Protein AF-A0A0L6VIP9-F1 (afdb_monomer_lite)

Radius of gyration: 14.43 Å; chains: 1; bounding box: 39×36×25 Å

Sequence (87 aa):
SEAGLYHSKVEIPIINYLKFLRLARLDKVHNILTSNDIHSHKIFASTCLLDRNKVLSLGLTLGVVTKLFNNVVIFDKYFSRNNSNNV

Structure (mmCIF, N/CA/C/O backbone):
data_AF-A0A0L6VIP9-F1
#
_entry.id   AF-A0A0L6VIP9-F1
#
loop_
_atom_site.group_PDB
_atom_site.id
_atom_site.type_symbol
_atom_site.label_atom_id
_atom_site.label_alt_id
_atom_site.label_comp_id
_atom_site.label_asym_id
_atom_site.label_entity_id
_atom_site.label_seq_id
_atom_site.pdbx_PDB_ins_code
_atom_site.Cartn_x
_atom_site.Cartn_y
_atom_site.Cartn_z
_atom_site.occupancy
_atom_site.B_iso_or_equiv
_atom_site.auth_seq_id
_atom_site.auth_comp_id
_atom_site.auth_asym_id
_atom_site.auth_atom_id
_atom_site.pdbx_PDB_model_num
ATOM 1 N N . SER A 1 1 ? 27.618 -26.154 -10.561 1.00 49.16 1 SER A N 1
ATOM 2 C CA . SER A 1 1 ? 27.662 -25.696 -9.161 1.00 49.16 1 SER A CA 1
ATOM 3 C C . SER A 1 1 ? 26.903 -24.395 -9.042 1.00 49.16 1 SER A C 1
ATOM 5 O O . SER A 1 1 ? 27.435 -23.350 -9.380 1.00 49.16 1 SER A O 1
ATOM 7 N N . GLU A 1 2 ? 25.639 -24.467 -8.635 1.00 42.81 2 GLU A N 1
ATOM 8 C CA . GLU A 1 2 ? 24.700 -23.333 -8.617 1.00 42.81 2 GLU A CA 1
ATOM 9 C C . GLU A 1 2 ? 24.523 -22.777 -7.195 1.00 42.81 2 GLU A C 1
ATOM 11 O O . GLU A 1 2 ? 23.425 -22.448 -6.752 1.00 42.81 2 GLU A O 1
ATOM 16 N N . ALA A 1 3 ? 25.631 -22.675 -6.458 1.00 47.09 3 ALA A N 1
ATOM 17 C CA . ALA A 1 3 ? 25.678 -22.115 -5.108 1.00 47.09 3 ALA A CA 1
ATOM 18 C C . ALA A 1 3 ? 25.586 -20.574 -5.133 1.00 47.09 3 ALA A C 1
ATOM 20 O O . ALA A 1 3 ? 26.486 -19.880 -4.671 1.00 47.09 3 ALA A O 1
ATOM 21 N N . GLY A 1 4 ? 24.514 -20.038 -5.722 1.00 43.81 4 GLY A N 1
ATOM 22 C CA . GLY A 1 4 ? 24.244 -18.596 -5.793 1.00 43.81 4 GLY A CA 1
ATOM 23 C C . GLY A 1 4 ? 22.777 -18.205 -5.589 1.00 43.81 4 GLY A C 1
ATOM 24 O O . GLY A 1 4 ? 22.456 -17.019 -5.560 1.00 43.81 4 GLY A O 1
ATOM 25 N N . LEU A 1 5 ? 21.875 -19.175 -5.434 1.00 47.53 5 LEU A N 1
ATOM 26 C CA . LEU A 1 5 ? 20.473 -18.936 -5.099 1.00 47.53 5 LEU A CA 1
ATOM 27 C C . LEU A 1 5 ? 20.307 -19.064 -3.583 1.00 47.53 5 LEU A C 1
ATOM 29 O O . LEU A 1 5 ? 20.914 -19.934 -2.973 1.00 47.53 5 LEU A O 1
ATOM 33 N N . TYR A 1 6 ? 19.475 -18.210 -2.988 1.00 44.25 6 TYR A N 1
ATOM 34 C CA . TYR A 1 6 ? 19.215 -18.103 -1.544 1.00 44.25 6 TYR A CA 1
ATOM 35 C C . TYR A 1 6 ? 20.213 -17.267 -0.731 1.00 44.25 6 TYR A C 1
ATOM 37 O O . TYR A 1 6 ? 20.570 -17.611 0.394 1.00 44.25 6 TYR A O 1
ATOM 45 N N . HIS A 1 7 ? 20.479 -16.034 -1.176 1.00 46.91 7 HIS A N 1
ATOM 46 C CA . HIS A 1 7 ? 20.372 -14.965 -0.181 1.00 46.91 7 HIS A CA 1
ATOM 47 C C . HIS A 1 7 ? 18.911 -14.967 0.274 1.00 46.91 7 HIS A C 1
ATOM 49 O O . HIS A 1 7 ? 18.035 -14.490 -0.450 1.00 46.91 7 HIS A O 1
ATOM 55 N N . SER A 1 8 ? 18.644 -15.579 1.428 1.00 46.41 8 SER A N 1
ATOM 56 C CA . SER A 1 8 ? 17.387 -15.433 2.155 1.00 46.41 8 SER A CA 1
ATOM 57 C C . SER A 1 8 ? 17.162 -13.936 2.379 1.00 46.41 8 SER A C 1
ATOM 59 O O . SER A 1 8 ? 17.648 -13.340 3.340 1.00 46.41 8 SER A O 1
ATOM 61 N N . LYS A 1 9 ? 16.514 -13.273 1.414 1.00 60.34 9 LYS A N 1
ATOM 62 C CA . LYS A 1 9 ? 15.994 -11.924 1.589 1.00 60.34 9 LYS A CA 1
ATOM 63 C C . LYS A 1 9 ? 14.872 -12.100 2.589 1.00 60.34 9 LYS A C 1
ATOM 65 O O . LYS A 1 9 ? 13.767 -12.439 2.179 1.00 60.34 9 LYS A O 1
ATOM 70 N N . VAL A 1 10 ? 15.190 -11.905 3.869 1.00 63.56 10 VAL A N 1
ATOM 71 C CA . VAL A 1 10 ? 14.210 -11.769 4.946 1.00 63.56 10 VAL A CA 1
ATOM 72 C C . VAL A 1 10 ? 13.053 -10.952 4.392 1.00 63.56 10 VAL A C 1
ATOM 74 O O . VAL A 1 10 ? 13.234 -9.802 3.975 1.00 63.56 10 VAL A O 1
ATOM 77 N N . GLU A 1 11 ? 11.897 -11.592 4.260 1.00 78.00 11 GLU A N 1
ATOM 78 C CA . GLU A 1 11 ? 10.732 -10.918 3.726 1.00 78.00 11 GLU A CA 1
ATOM 79 C C . GLU A 1 11 ? 10.348 -9.824 4.715 1.00 78.00 11 GLU A C 1
ATOM 81 O O . GLU A 1 11 ? 10.144 -10.084 5.898 1.00 78.00 11 GLU A O 1
ATOM 86 N N . ILE A 1 12 ? 10.341 -8.578 4.244 1.00 88.31 12 ILE A N 1
ATOM 87 C CA . ILE A 1 12 ? 10.056 -7.429 5.095 1.00 88.31 12 ILE A CA 1
ATOM 88 C C . ILE A 1 12 ? 8.543 -7.389 5.303 1.00 88.31 12 ILE A C 1
ATOM 90 O O . ILE A 1 12 ? 7.825 -7.168 4.323 1.00 88.31 12 ILE A O 1
ATOM 94 N N . PRO A 1 13 ? 8.043 -7.550 6.541 1.00 92.88 13 PRO A N 1
ATOM 95 C CA . PRO A 1 13 ? 6.614 -7.478 6.793 1.00 92.88 13 PRO A CA 1
ATOM 96 C C . PRO A 1 13 ? 6.068 -6.107 6.393 1.00 92.88 13 PRO A C 1
ATOM 98 O O . PRO A 1 13 ? 6.673 -5.077 6.717 1.00 92.88 13 PRO A O 1
ATOM 101 N N . ILE A 1 14 ? 4.897 -6.073 5.749 1.00 96.25 14 ILE A N 1
ATOM 102 C CA . ILE A 1 14 ? 4.261 -4.830 5.285 1.00 96.25 14 ILE A CA 1
ATOM 103 C C . ILE A 1 14 ? 4.154 -3.770 6.389 1.00 96.25 14 ILE A C 1
ATOM 105 O O . ILE A 1 14 ? 4.320 -2.584 6.116 1.00 96.25 14 ILE A O 1
ATOM 109 N N . ILE A 1 15 ? 3.970 -4.167 7.654 1.00 96.44 15 ILE A N 1
ATOM 110 C CA . ILE A 1 15 ? 3.876 -3.232 8.781 1.00 96.44 15 ILE A CA 1
ATOM 111 C C . ILE A 1 15 ? 5.116 -2.333 8.928 1.00 96.44 15 ILE A C 1
ATOM 113 O O . ILE A 1 15 ? 4.981 -1.166 9.297 1.00 96.44 15 ILE A O 1
ATOM 117 N N . ASN A 1 16 ? 6.314 -2.816 8.582 1.00 95.50 16 ASN A N 1
ATOM 118 C CA . ASN A 1 16 ? 7.537 -2.008 8.621 1.00 95.50 16 ASN A CA 1
ATOM 119 C C . ASN A 1 16 ? 7.507 -0.911 7.554 1.00 95.50 16 ASN A C 1
ATOM 121 O O . ASN A 1 16 ? 7.880 0.233 7.821 1.00 95.50 16 ASN A O 1
ATOM 125 N N . TYR A 1 17 ? 6.988 -1.238 6.370 1.00 97.19 17 TYR A N 1
ATOM 126 C CA . TYR A 1 17 ? 6.765 -0.264 5.312 1.00 97.19 17 TYR A CA 1
ATOM 127 C C . TYR A 1 17 ? 5.713 0.776 5.712 1.00 97.19 17 TYR A C 1
ATOM 129 O O . TYR A 1 17 ? 5.939 1.976 5.575 1.00 97.19 17 TYR A O 1
ATOM 137 N N . LEU A 1 18 ? 4.586 0.351 6.290 1.00 97.38 18 LEU A N 1
ATOM 138 C CA . LEU A 1 18 ? 3.533 1.278 6.718 1.00 97.38 18 LEU A CA 1
ATOM 139 C C . LEU A 1 18 ? 4.007 2.233 7.827 1.00 97.38 18 LEU A C 1
ATOM 141 O O . LEU A 1 18 ? 3.659 3.418 7.806 1.00 97.38 18 LEU A O 1
ATOM 145 N N . LYS A 1 19 ? 4.840 1.746 8.758 1.00 96.38 19 LYS A N 1
ATOM 146 C CA . LYS A 1 19 ? 5.516 2.578 9.768 1.00 96.38 19 LYS A CA 1
ATOM 147 C C . LYS A 1 19 ? 6.430 3.613 9.112 1.00 96.38 19 LYS A C 1
ATOM 149 O O . LYS A 1 19 ? 6.354 4.790 9.463 1.00 96.38 19 LYS A O 1
ATOM 154 N N . PHE A 1 20 ? 7.223 3.208 8.117 1.00 97.00 20 PHE A N 1
ATOM 155 C CA . PHE A 1 20 ? 8.061 4.120 7.333 1.00 97.00 20 PHE A CA 1
ATOM 156 C C . PHE A 1 20 ? 7.242 5.222 6.634 1.00 97.00 20 PHE A C 1
ATOM 158 O O . PHE A 1 20 ? 7.639 6.385 6.644 1.00 97.00 20 PHE A O 1
ATOM 165 N N . LEU A 1 21 ? 6.059 4.898 6.097 1.00 97.00 21 LEU A N 1
ATOM 166 C CA . LEU A 1 21 ? 5.169 5.871 5.442 1.00 97.00 21 LEU A CA 1
ATOM 167 C C . LEU A 1 21 ? 4.482 6.859 6.399 1.00 97.00 21 LEU A C 1
ATOM 169 O O . LEU A 1 21 ? 3.863 7.830 5.934 1.00 97.00 21 LEU A O 1
ATOM 173 N N . ARG A 1 22 ? 4.558 6.612 7.715 1.00 95.44 22 ARG A N 1
ATOM 174 C CA . ARG A 1 22 ? 3.947 7.437 8.770 1.00 95.44 22 ARG A CA 1
ATOM 175 C C . ARG A 1 22 ? 2.461 7.694 8.490 1.00 95.44 22 ARG A C 1
ATOM 177 O O . ARG A 1 22 ? 2.003 8.838 8.449 1.00 95.44 22 ARG A O 1
ATOM 184 N N . LEU A 1 23 ? 1.717 6.628 8.189 1.00 92.25 23 LEU A N 1
ATOM 185 C CA . LEU A 1 23 ? 0.290 6.722 7.877 1.00 92.25 23 LEU A CA 1
ATOM 186 C C . LEU A 1 23 ? -0.536 7.043 9.127 1.00 92.25 23 LEU A C 1
ATOM 188 O O . LEU A 1 23 ? -0.295 6.502 10.204 1.00 92.25 23 LEU A O 1
ATOM 192 N N . ALA A 1 24 ? -1.564 7.877 8.958 1.00 83.00 24 ALA A N 1
ATOM 193 C CA . ALA A 1 24 ? -2.623 7.993 9.952 1.00 83.00 24 ALA A CA 1
ATOM 194 C C . ALA A 1 24 ? -3.446 6.694 9.978 1.00 83.00 24 ALA A C 1
ATOM 196 O O . ALA A 1 24 ? -3.673 6.092 8.928 1.00 83.00 24 ALA A O 1
ATOM 197 N N . ARG A 1 25 ? -3.930 6.291 11.162 1.00 92.25 25 ARG A N 1
ATOM 198 C CA . ARG A 1 25 ? -4.731 5.063 11.358 1.00 92.25 25 ARG A CA 1
ATOM 199 C C . ARG A 1 25 ? -4.014 3.799 10.852 1.00 92.25 25 ARG A C 1
ATOM 201 O O . ARG A 1 25 ? -4.609 2.994 10.137 1.00 92.25 25 ARG A O 1
ATOM 208 N N . LEU A 1 26 ? -2.739 3.656 11.229 1.00 96.62 26 LEU A N 1
ATOM 209 C CA . LEU A 1 26 ? -1.853 2.550 10.847 1.00 96.62 26 LEU A CA 1
ATOM 210 C C . LEU A 1 26 ? -2.533 1.179 10.960 1.00 96.62 26 LEU A C 1
ATOM 212 O O . LEU A 1 26 ? -2.531 0.433 9.987 1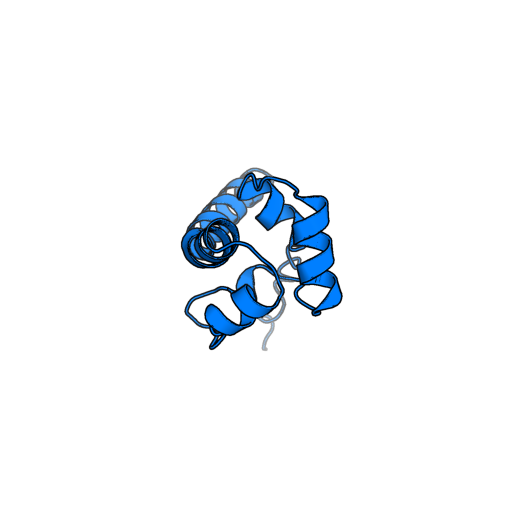.00 96.62 26 LEU A O 1
ATOM 216 N N . ASP A 1 27 ? -3.170 0.892 12.097 1.00 97.31 27 ASP A N 1
ATOM 217 C CA . ASP A 1 27 ? -3.801 -0.408 12.358 1.00 97.31 27 ASP A CA 1
ATOM 218 C C . ASP A 1 27 ? -4.938 -0.705 11.378 1.00 97.31 27 ASP A C 1
ATOM 220 O O . ASP A 1 27 ? -5.044 -1.810 10.857 1.00 97.31 27 ASP A O 1
ATOM 224 N N . LYS A 1 28 ? -5.752 0.306 11.042 1.00 97.88 28 LYS A N 1
ATOM 225 C CA . LYS A 1 28 ? -6.834 0.149 10.062 1.00 97.88 28 LYS A CA 1
ATOM 226 C C . LYS A 1 28 ? -6.280 -0.156 8.671 1.00 97.88 28 LYS A C 1
ATOM 228 O O . LYS A 1 28 ? -6.805 -1.033 7.993 1.00 97.88 28 LYS A O 1
ATOM 233 N N . VAL A 1 29 ? -5.241 0.563 8.240 1.00 98.19 29 VAL A N 1
ATOM 234 C CA . VAL A 1 29 ? -4.606 0.316 6.934 1.00 98.19 29 VAL A CA 1
ATOM 235 C C . VAL A 1 29 ? -3.964 -1.067 6.910 1.00 98.19 29 VAL A C 1
ATOM 237 O O . VAL A 1 29 ? -4.151 -1.801 5.946 1.00 98.19 29 VAL A O 1
ATOM 240 N N . HIS A 1 30 ? -3.253 -1.435 7.976 1.00 98.38 30 HIS A N 1
ATOM 241 C CA . HIS A 1 30 ? -2.628 -2.743 8.105 1.00 98.38 30 HIS A CA 1
ATOM 242 C C . HIS A 1 30 ? -3.661 -3.866 8.002 1.00 98.38 30 HIS A C 1
ATOM 244 O O . HIS A 1 30 ? -3.496 -4.739 7.159 1.00 98.38 30 HIS A O 1
ATOM 250 N N . ASN A 1 31 ? -4.759 -3.781 8.758 1.00 98.38 31 ASN A N 1
ATOM 251 C CA . ASN A 1 31 ? -5.827 -4.779 8.740 1.00 98.38 31 ASN A CA 1
ATOM 252 C C . ASN A 1 31 ? -6.488 -4.909 7.363 1.00 98.38 31 ASN A C 1
ATOM 254 O O . ASN A 1 31 ? -6.759 -6.023 6.928 1.00 98.38 31 ASN A O 1
ATOM 258 N N . ILE A 1 32 ? -6.739 -3.794 6.663 1.00 98.44 32 ILE A N 1
ATOM 259 C CA . ILE A 1 32 ? -7.299 -3.834 5.302 1.00 98.44 32 ILE A CA 1
ATOM 260 C C . ILE A 1 32 ? -6.346 -4.568 4.355 1.00 98.44 32 ILE A C 1
ATOM 262 O O . ILE A 1 32 ? -6.790 -5.419 3.592 1.00 98.44 32 ILE A O 1
ATOM 266 N N . LEU A 1 33 ? -5.047 -4.263 4.405 1.00 9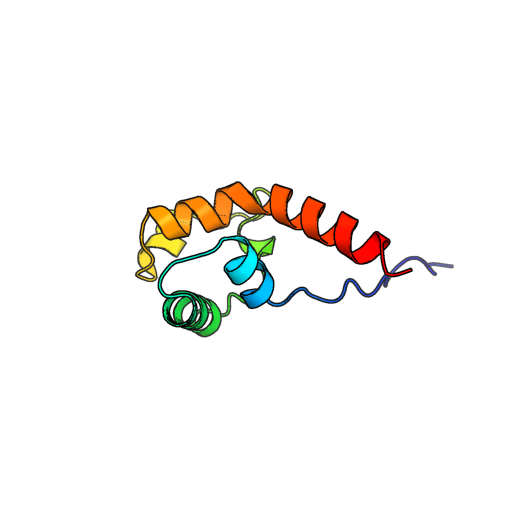7.94 33 LEU A N 1
ATOM 267 C CA . LEU A 1 33 ? -4.064 -4.895 3.525 1.00 97.94 33 LEU A CA 1
ATOM 268 C C . LEU A 1 33 ? -3.904 -6.390 3.829 1.00 97.94 33 LEU A C 1
ATOM 270 O O . LEU A 1 33 ? -3.989 -7.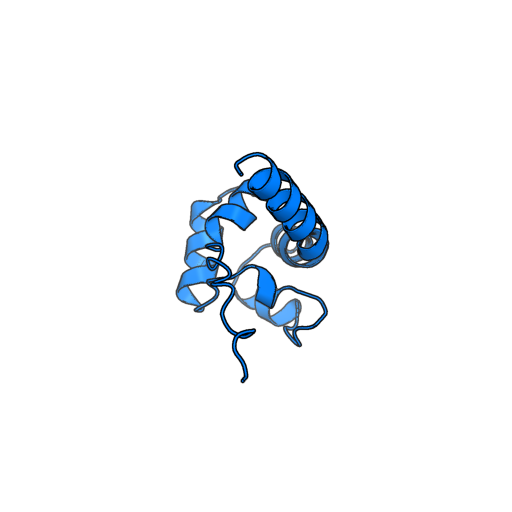199 2.910 1.00 97.94 33 LEU A O 1
ATOM 274 N N . THR A 1 34 ? -3.744 -6.774 5.096 1.00 97.81 34 THR A N 1
ATOM 275 C CA . THR A 1 34 ? -3.549 -8.183 5.471 1.00 97.81 34 THR A CA 1
ATOM 276 C C . THR A 1 34 ? -4.796 -9.034 5.264 1.00 97.81 34 THR A C 1
ATOM 278 O O . THR A 1 34 ? -4.663 -10.194 4.903 1.00 97.81 34 THR A O 1
ATOM 281 N N . SER A 1 35 ? -5.999 -8.469 5.412 1.00 98.12 35 SER A N 1
ATOM 282 C CA . SER A 1 35 ? -7.252 -9.176 5.090 1.00 98.12 35 SER A CA 1
ATOM 283 C C . SER A 1 35 ? -7.456 -9.388 3.583 1.00 98.12 35 SER A C 1
ATOM 285 O O . SER A 1 35 ? -8.369 -10.104 3.193 1.00 98.12 35 SER A O 1
ATOM 287 N N . ASN A 1 36 ? -6.642 -8.741 2.743 1.00 97.19 36 ASN A N 1
ATOM 288 C CA . ASN A 1 36 ? -6.610 -8.915 1.288 1.00 97.19 36 ASN A CA 1
ATOM 289 C C . ASN A 1 36 ? -5.305 -9.595 0.828 1.00 97.19 36 ASN A C 1
ATOM 291 O O . ASN A 1 36 ? -4.860 -9.362 -0.294 1.00 97.19 36 ASN A O 1
ATOM 295 N N . ASP A 1 37 ? -4.657 -10.370 1.706 1.00 96.25 37 ASP A N 1
ATOM 296 C CA . ASP A 1 37 ? -3.412 -11.111 1.445 1.00 96.25 37 ASP A CA 1
ATOM 297 C C . ASP A 1 37 ? -2.219 -10.238 0.994 1.00 96.25 37 ASP A C 1
ATOM 299 O O . ASP A 1 37 ? -1.243 -10.707 0.401 1.00 96.25 37 ASP A O 1
ATOM 303 N N . ILE A 1 38 ? -2.250 -8.933 1.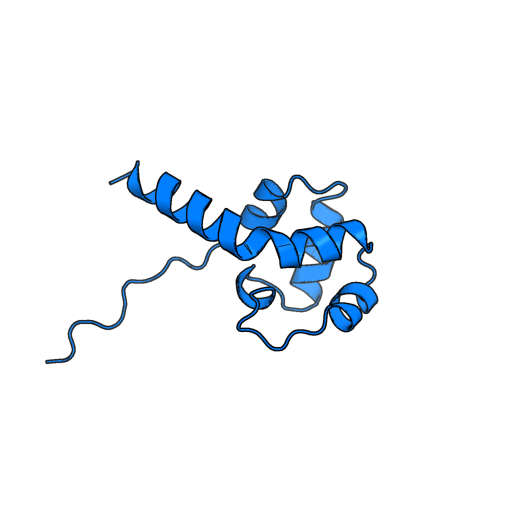294 1.00 96.56 38 ILE A N 1
ATOM 304 C CA . ILE A 1 38 ? -1.155 -8.007 0.991 1.00 96.56 38 ILE A CA 1
ATOM 305 C C . ILE A 1 38 ? -0.200 -7.945 2.186 1.00 96.56 38 ILE A C 1
ATOM 307 O O . ILE A 1 38 ? -0.367 -7.151 3.115 1.00 96.56 38 ILE A O 1
ATOM 311 N N . HIS A 1 39 ? 0.848 -8.769 2.128 1.00 96.12 39 HIS A N 1
ATOM 312 C CA . HIS A 1 39 ? 1.849 -8.902 3.197 1.00 96.12 39 HIS A CA 1
ATOM 313 C C . HIS A 1 39 ? 3.201 -8.240 2.904 1.00 96.12 39 HIS A C 1
ATOM 315 O O . HIS A 1 39 ? 4.028 -8.118 3.811 1.00 96.12 39 HIS A O 1
ATOM 321 N N . SER A 1 40 ? 3.418 -7.749 1.680 1.00 95.50 40 SER A N 1
ATOM 322 C CA . SER A 1 40 ? 4.691 -7.161 1.250 1.00 95.50 40 SER A CA 1
ATOM 323 C C . SER A 1 40 ? 4.500 -5.855 0.484 1.00 95.50 40 SER A C 1
ATOM 325 O O . SER A 1 40 ? 3.605 -5.733 -0.351 1.00 95.50 40 SER A O 1
ATOM 327 N N . HIS A 1 41 ? 5.386 -4.879 0.711 1.00 95.88 41 HIS A N 1
ATOM 328 C CA . HIS A 1 41 ? 5.379 -3.600 -0.012 1.00 95.88 41 HIS A CA 1
ATOM 329 C C . HIS A 1 41 ? 5.743 -3.750 -1.491 1.00 95.88 41 HIS A C 1
ATOM 331 O O . HIS A 1 41 ? 5.411 -2.883 -2.297 1.00 95.88 41 HIS A O 1
ATOM 337 N N . LYS A 1 42 ? 6.393 -4.862 -1.858 1.00 94.94 42 LYS A N 1
ATOM 338 C CA . LYS A 1 42 ? 6.805 -5.156 -3.234 1.00 94.94 42 LYS A CA 1
ATOM 339 C C . LYS A 1 42 ? 5.633 -5.203 -4.208 1.00 94.94 42 LYS A C 1
ATOM 341 O O . LYS A 1 42 ? 5.829 -4.876 -5.369 1.00 94.94 42 LYS A O 1
ATOM 346 N N . ILE A 1 43 ? 4.426 -5.547 -3.748 1.00 95.94 43 ILE A N 1
ATOM 347 C CA . ILE A 1 43 ? 3.236 -5.582 -4.610 1.00 95.94 43 ILE A CA 1
ATOM 348 C C . ILE A 1 43 ? 2.885 -4.199 -5.188 1.00 95.94 43 ILE A C 1
ATOM 350 O O . ILE A 1 43 ? 2.245 -4.109 -6.231 1.00 95.94 43 ILE A O 1
ATOM 354 N N . PHE A 1 44 ? 3.323 -3.120 -4.529 1.00 97.00 44 PHE A N 1
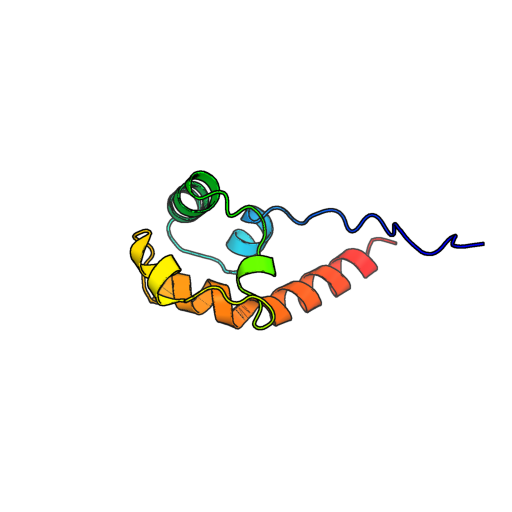ATOM 355 C CA . PHE A 1 44 ? 3.122 -1.744 -4.984 1.00 97.00 44 PHE A CA 1
ATOM 356 C C . PHE A 1 44 ? 4.245 -1.246 -5.908 1.00 97.00 44 PHE A C 1
ATOM 358 O O . PHE A 1 44 ? 4.199 -0.100 -6.361 1.00 97.00 44 PHE A O 1
ATOM 365 N N . ALA A 1 45 ? 5.277 -2.061 -6.159 1.00 95.44 45 ALA A N 1
ATOM 366 C CA . ALA A 1 45 ? 6.365 -1.704 -7.060 1.00 95.44 45 ALA A CA 1
ATOM 367 C C . ALA A 1 45 ? 5.845 -1.532 -8.491 1.00 95.44 45 ALA A C 1
ATOM 369 O O . ALA A 1 45 ? 4.936 -2.236 -8.921 1.00 95.44 45 ALA A O 1
ATOM 370 N N . SER A 1 46 ? 6.482 -0.655 -9.268 1.00 91.81 46 SER A N 1
ATOM 371 C CA . SER A 1 46 ? 6.134 -0.445 -10.681 1.00 91.81 46 SER A CA 1
ATOM 372 C C . SER A 1 46 ? 6.334 -1.685 -11.559 1.00 91.81 46 SER A C 1
ATOM 374 O O . SER A 1 46 ? 5.795 -1.744 -12.658 1.00 91.81 46 SER A O 1
ATOM 376 N N . THR A 1 47 ? 7.104 -2.671 -11.093 1.00 92.38 47 THR A N 1
ATOM 377 C CA . THR A 1 47 ? 7.277 -3.969 -11.759 1.00 92.38 47 THR A CA 1
ATOM 378 C C . THR A 1 47 ? 6.084 -4.905 -11.563 1.00 92.38 47 THR A C 1
ATOM 380 O O . THR A 1 47 ? 5.978 -5.906 -12.265 1.00 92.38 47 THR A O 1
ATOM 383 N N . CYS A 1 48 ? 5.194 -4.611 -10.613 1.00 92.25 48 CYS A N 1
ATOM 384 C CA . CYS A 1 48 ? 3.953 -5.345 -10.406 1.00 92.25 48 CYS A CA 1
ATOM 385 C C . CYS A 1 48 ? 2.803 -4.679 -11.177 1.00 92.25 48 CYS A C 1
ATOM 387 O O . CYS A 1 48 ? 2.679 -3.459 -11.205 1.00 92.25 48 CYS A O 1
ATOM 389 N N . LEU A 1 49 ? 1.914 -5.488 -11.761 1.00 90.94 49 LEU A N 1
ATOM 390 C CA . LEU A 1 49 ? 0.751 -5.023 -12.536 1.00 90.94 49 LEU A CA 1
ATOM 391 C C . LEU A 1 49 ? -0.468 -4.683 -11.650 1.00 90.94 49 LEU A C 1
ATOM 393 O O . LEU A 1 49 ? -1.615 -4.832 -12.072 1.00 90.94 49 LEU A O 1
ATOM 397 N N . LEU A 1 50 ? -0.241 -4.270 -10.398 1.00 94.69 50 LEU A N 1
ATOM 398 C CA . LEU A 1 50 ? -1.323 -3.946 -9.469 1.00 94.69 50 LEU A CA 1
ATOM 399 C C . LEU A 1 50 ? -1.926 -2.578 -9.806 1.00 94.69 50 LEU A C 1
ATOM 401 O O . LEU A 1 50 ? -1.264 -1.544 -9.718 1.00 94.69 50 LEU A O 1
ATOM 405 N N . ASP A 1 51 ? -3.212 -2.572 -10.139 1.00 95.12 51 ASP A N 1
ATOM 406 C CA . ASP A 1 51 ? -3.958 -1.347 -10.411 1.00 95.12 51 ASP A CA 1
ATOM 407 C C . ASP A 1 51 ? -4.224 -0.554 -9.117 1.00 95.12 51 ASP A C 1
ATOM 409 O O . ASP A 1 51 ? -4.794 -1.068 -8.148 1.00 95.12 51 ASP A O 1
ATOM 413 N N . ARG A 1 52 ? -3.865 0.737 -9.121 1.00 95.88 52 ARG A N 1
ATOM 414 C CA . ARG A 1 52 ? -4.136 1.671 -8.018 1.00 95.88 52 ARG A CA 1
ATOM 415 C C . ARG A 1 52 ? -5.628 1.765 -7.697 1.00 95.88 52 ARG A C 1
ATOM 417 O O . ARG A 1 52 ? -5.974 1.892 -6.525 1.00 95.88 52 ARG A O 1
ATOM 424 N N . ASN A 1 53 ? -6.503 1.666 -8.698 1.00 96.81 53 ASN A N 1
ATOM 425 C CA . ASN A 1 53 ? -7.951 1.722 -8.495 1.00 96.81 53 ASN A CA 1
ATOM 426 C C . ASN A 1 53 ? -8.467 0.497 -7.735 1.00 96.81 53 ASN A C 1
ATOM 428 O O . ASN A 1 53 ? -9.348 0.636 -6.889 1.00 96.81 53 ASN A O 1
ATOM 432 N N . LYS A 1 54 ? -7.869 -0.685 -7.947 1.00 96.38 54 LYS A N 1
ATOM 433 C CA . LYS A 1 54 ? -8.186 -1.877 -7.146 1.00 96.38 54 LYS A CA 1
ATOM 434 C C . LYS A 1 54 ? -7.815 -1.665 -5.682 1.00 96.38 54 LYS A C 1
ATOM 436 O O . LYS A 1 54 ? -8.629 -1.926 -4.806 1.00 96.38 54 LYS A O 1
ATOM 441 N N . VAL A 1 55 ? -6.639 -1.102 -5.409 1.00 96.81 55 VAL A N 1
ATOM 442 C CA . VAL A 1 55 ? -6.207 -0.787 -4.034 1.00 96.81 55 VAL A CA 1
ATOM 443 C C . VAL A 1 55 ? -7.095 0.286 -3.391 1.00 96.81 55 VAL A C 1
ATOM 445 O O . VAL A 1 55 ? -7.418 0.193 -2.209 1.00 96.81 55 VAL A O 1
ATOM 448 N N . LEU A 1 56 ? -7.537 1.282 -4.164 1.00 97.62 56 LEU A N 1
ATOM 449 C CA . LEU A 1 56 ? -8.495 2.291 -3.708 1.00 97.62 56 LEU A CA 1
ATOM 450 C C . LEU A 1 56 ? -9.850 1.663 -3.344 1.00 97.62 56 LEU A C 1
ATOM 452 O O . LEU A 1 56 ? -10.428 2.006 -2.313 1.00 97.62 56 LEU A O 1
ATOM 456 N N . SER A 1 57 ? -10.320 0.694 -4.137 1.00 97.94 57 SER A N 1
ATOM 457 C CA . SER A 1 57 ? -11.589 -0.009 -3.903 1.00 97.94 57 SER A CA 1
ATOM 458 C C . SER A 1 57 ? -11.619 -0.858 -2.623 1.00 97.94 57 SER A C 1
ATOM 460 O O . SER A 1 57 ? -12.699 -1.197 -2.152 1.00 97.94 57 SER A O 1
ATOM 462 N N . LEU A 1 58 ? -10.464 -1.107 -1.989 1.00 96.94 58 LEU A N 1
ATOM 463 C CA . LEU A 1 58 ? -10.370 -1.757 -0.672 1.00 96.94 58 LEU A CA 1
ATOM 464 C C . LEU A 1 58 ? -10.806 -0.848 0.495 1.00 96.94 58 LEU A C 1
ATOM 466 O O . LEU A 1 58 ? -10.726 -1.239 1.658 1.00 96.94 58 LEU A O 1
ATOM 470 N N . GLY A 1 59 ? -11.218 0.393 0.217 1.00 96.81 59 GLY A N 1
ATOM 471 C CA . GLY A 1 59 ? -11.616 1.365 1.239 1.00 96.81 59 GLY A CA 1
ATOM 472 C C . GLY A 1 59 ? -10.445 2.150 1.837 1.00 96.81 59 GLY A C 1
ATOM 473 O O . GLY A 1 59 ? -10.582 2.769 2.899 1.00 96.81 59 GLY A O 1
ATOM 474 N N . LEU A 1 60 ? -9.289 2.143 1.168 1.00 97.38 60 LEU A N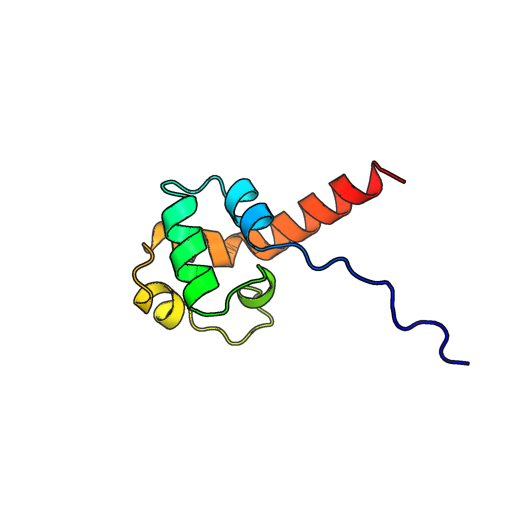 1
ATOM 475 C CA . LEU A 1 60 ? -8.171 3.028 1.484 1.00 97.38 60 LEU A CA 1
ATOM 476 C C . LEU A 1 60 ? -8.424 4.425 0.910 1.00 97.38 60 LEU A C 1
ATOM 478 O O . LEU A 1 60 ? -9.096 4.596 -0.101 1.00 97.38 60 LEU A O 1
ATOM 482 N N . THR A 1 61 ? -7.869 5.454 1.547 1.00 96.94 61 THR A N 1
ATOM 483 C CA . THR A 1 61 ? -7.983 6.819 1.020 1.00 96.94 61 THR A CA 1
ATOM 484 C C . THR A 1 61 ? -7.000 7.038 -0.126 1.00 96.94 61 THR A C 1
ATOM 486 O O . THR A 1 61 ? -5.913 6.457 -0.138 1.00 96.94 61 THR A O 1
ATOM 489 N N . LEU A 1 62 ? -7.321 7.957 -1.044 1.00 97.50 62 LEU A N 1
ATOM 490 C CA . LEU A 1 62 ? -6.428 8.343 -2.146 1.00 97.50 62 LEU A CA 1
ATOM 491 C C . LEU A 1 62 ? -5.014 8.702 -1.658 1.00 97.50 62 LEU A C 1
ATOM 493 O O . LEU A 1 62 ? -4.022 8.307 -2.270 1.00 97.50 62 LEU A O 1
ATOM 497 N N . GLY A 1 63 ? -4.913 9.406 -0.525 1.00 97.38 63 GLY A N 1
ATOM 498 C CA . GLY A 1 63 ? -3.632 9.773 0.080 1.00 97.38 63 GLY A CA 1
ATOM 499 C C . GLY A 1 63 ? -2.815 8.565 0.550 1.00 97.38 63 GLY A C 1
ATOM 500 O O . GLY A 1 63 ? -1.603 8.530 0.342 1.00 97.38 63 GLY A O 1
ATOM 501 N N . VAL A 1 64 ? -3.463 7.553 1.138 1.00 97.88 64 VAL A N 1
ATOM 502 C CA . VAL A 1 64 ? -2.799 6.297 1.525 1.00 97.88 64 VAL A CA 1
ATOM 503 C C . VAL A 1 64 ? -2.334 5.540 0.285 1.00 97.88 64 VAL A C 1
ATOM 505 O O . VAL A 1 64 ? -1.157 5.200 0.204 1.00 97.88 64 VAL A O 1
ATOM 508 N N . VAL A 1 65 ? -3.211 5.345 -0.706 1.00 97.94 65 VAL A N 1
ATOM 509 C CA . VAL A 1 65 ? -2.865 4.649 -1.958 1.00 97.94 65 VAL A CA 1
ATOM 510 C C . VAL A 1 65 ? -1.694 5.341 -2.654 1.00 97.94 65 VAL A C 1
ATOM 512 O O . VAL A 1 65 ? -0.721 4.697 -3.031 1.00 97.94 65 VAL A O 1
ATOM 515 N N . THR A 1 66 ? -1.713 6.669 -2.740 1.00 98.00 66 THR A N 1
ATOM 516 C CA . THR A 1 66 ? -0.616 7.444 -3.337 1.00 98.00 66 THR A CA 1
ATOM 517 C C . THR A 1 66 ? 0.711 7.193 -2.622 1.00 98.00 66 THR A C 1
ATOM 519 O O . THR A 1 66 ? 1.730 6.961 -3.275 1.00 98.00 66 THR A O 1
ATOM 522 N N . LYS A 1 67 ? 0.711 7.188 -1.282 1.00 97.88 67 LYS A N 1
ATOM 523 C CA . LYS A 1 67 ? 1.916 6.907 -0.492 1.00 97.88 67 LYS A CA 1
ATOM 524 C C . LYS A 1 67 ? 2.432 5.482 -0.702 1.00 97.88 67 LYS A C 1
ATOM 526 O O . LYS A 1 67 ? 3.644 5.337 -0.847 1.00 97.88 67 LYS A O 1
ATOM 531 N N . LEU A 1 68 ? 1.544 4.484 -0.753 1.00 97.75 68 LEU A N 1
ATOM 532 C CA . LEU A 1 68 ? 1.896 3.070 -0.942 1.00 97.75 68 LEU A CA 1
ATOM 533 C C . LEU A 1 68 ? 2.639 2.819 -2.258 1.00 97.75 68 LEU A C 1
ATOM 535 O O . LEU A 1 68 ? 3.607 2.074 -2.277 1.00 97.75 68 LEU A O 1
ATOM 539 N N . PHE A 1 69 ? 2.229 3.453 -3.356 1.00 97.94 69 PHE A N 1
ATOM 540 C CA . PHE A 1 69 ? 2.890 3.239 -4.647 1.00 97.94 69 PHE A CA 1
ATOM 541 C C . PHE A 1 69 ? 4.139 4.110 -4.828 1.00 97.94 69 PHE A C 1
ATOM 543 O O . PHE A 1 69 ? 5.144 3.660 -5.371 1.00 97.94 69 PHE A O 1
ATOM 550 N N . ASN A 1 70 ? 4.115 5.365 -4.371 1.00 97.25 70 ASN A N 1
ATOM 551 C CA . ASN A 1 70 ? 5.177 6.316 -4.713 1.00 97.25 70 ASN A CA 1
ATOM 552 C C . ASN A 1 70 ? 6.465 6.146 -3.884 1.00 97.25 70 ASN A C 1
ATOM 554 O O . ASN A 1 70 ? 7.493 6.718 -4.236 1.00 97.25 70 ASN A O 1
ATOM 558 N N . ASN A 1 71 ? 6.435 5.386 -2.784 1.00 97.69 71 ASN A N 1
ATOM 559 C CA . ASN A 1 71 ? 7.551 5.323 -1.831 1.00 97.69 71 ASN A CA 1
ATOM 560 C C . ASN A 1 71 ? 8.285 3.976 -1.802 1.00 97.69 71 ASN A C 1
ATOM 562 O O . ASN A 1 71 ? 9.188 3.810 -0.986 1.00 97.69 71 ASN A O 1
ATOM 566 N N . VAL A 1 72 ? 7.919 3.014 -2.655 1.00 96.56 72 VAL A N 1
ATOM 567 C CA . VAL A 1 72 ? 8.520 1.664 -2.669 1.00 96.56 72 VAL A CA 1
ATOM 568 C C . VAL A 1 72 ? 10.041 1.733 -2.828 1.00 96.56 72 VAL A C 1
ATOM 570 O O . VAL A 1 72 ? 10.777 1.263 -1.967 1.00 96.56 72 VAL A O 1
ATOM 573 N N . VAL A 1 73 ? 10.519 2.434 -3.861 1.00 95.19 73 VAL A N 1
ATOM 574 C CA . VAL A 1 73 ? 11.959 2.580 -4.149 1.00 95.19 73 VAL A CA 1
ATOM 575 C C . VAL A 1 73 ? 12.704 3.302 -3.022 1.00 95.19 73 VAL A C 1
ATOM 577 O O . VAL A 1 73 ? 13.866 3.007 -2.740 1.00 95.19 73 VAL A O 1
ATOM 580 N N . ILE A 1 74 ? 12.055 4.270 -2.372 1.00 96.12 74 ILE A N 1
ATOM 581 C CA . ILE A 1 74 ? 12.656 5.028 -1.268 1.00 96.12 74 ILE A CA 1
ATOM 582 C C . ILE A 1 74 ? 12.813 4.119 -0.047 1.00 96.12 74 ILE A C 1
ATOM 584 O O . ILE A 1 74 ? 13.862 4.136 0.597 1.00 96.12 74 ILE A O 1
ATOM 588 N N . PHE A 1 75 ? 11.806 3.293 0.236 1.00 95.88 75 PHE A N 1
ATOM 589 C CA . PHE A 1 75 ? 11.871 2.322 1.317 1.00 95.88 75 PHE A CA 1
ATOM 590 C C . PHE A 1 75 ? 12.927 1.247 1.073 1.00 95.88 75 PHE A C 1
ATOM 592 O O . PHE A 1 75 ? 13.690 0.956 1.987 1.00 95.88 75 PHE A O 1
ATOM 599 N N . ASP A 1 76 ? 13.042 0.721 -0.148 1.00 93.00 76 ASP A N 1
ATOM 600 C CA . ASP A 1 76 ? 14.090 -0.252 -0.476 1.00 93.00 76 ASP A CA 1
ATOM 601 C C . ASP A 1 76 ? 15.486 0.331 -0.211 1.00 93.00 76 ASP A C 1
ATOM 603 O O . ASP A 1 76 ? 16.312 -0.301 0.444 1.00 93.00 76 ASP A O 1
ATOM 607 N N . LYS A 1 77 ? 15.729 1.587 -0.614 1.00 93.00 77 LYS A N 1
ATOM 608 C CA . LYS A 1 77 ? 16.987 2.296 -0.318 1.00 93.00 77 LYS A CA 1
ATOM 609 C C . LYS A 1 77 ? 17.200 2.512 1.181 1.00 93.00 77 LYS A C 1
ATOM 611 O O . LYS A 1 77 ? 18.319 2.344 1.664 1.00 93.00 77 LYS A O 1
ATOM 616 N N . TYR A 1 78 ? 16.154 2.905 1.909 1.00 91.75 78 TYR A N 1
ATOM 617 C CA . TYR A 1 78 ? 16.195 3.073 3.363 1.00 91.75 78 TYR A CA 1
ATOM 618 C C . TYR A 1 78 ? 16.551 1.754 4.055 1.00 91.75 78 TYR A C 1
ATOM 620 O O . TYR A 1 78 ? 17.434 1.722 4.908 1.00 91.75 78 TYR A O 1
ATOM 628 N N . PHE A 1 79 ? 15.911 0.656 3.663 1.00 85.31 79 PHE A N 1
ATOM 629 C CA . PHE A 1 79 ? 16.108 -0.644 4.285 1.00 85.31 79 PHE A CA 1
ATOM 630 C C . PHE A 1 79 ? 17.473 -1.247 3.948 1.00 85.31 79 PHE A C 1
ATOM 632 O O . PHE A 1 79 ? 18.140 -1.759 4.840 1.00 85.31 79 PHE A O 1
ATOM 639 N N . SER A 1 80 ? 17.940 -1.122 2.700 1.00 85.12 80 SER A N 1
ATOM 640 C CA . SER A 1 80 ? 19.295 -1.541 2.329 1.00 85.12 80 SER A CA 1
ATOM 641 C C . SER A 1 80 ? 20.353 -0.811 3.154 1.00 85.12 80 SER A C 1
ATOM 643 O O . SER A 1 80 ? 21.212 -1.461 3.730 1.00 85.12 80 SER A O 1
ATOM 645 N N . ARG A 1 81 ? 20.256 0.519 3.290 1.00 82.06 81 ARG A N 1
ATOM 646 C CA . ARG A 1 81 ? 21.219 1.310 4.076 1.00 82.06 81 ARG A CA 1
ATOM 647 C C . ARG A 1 81 ? 21.204 0.958 5.563 1.00 82.06 81 ARG A C 1
ATOM 649 O O . ARG A 1 81 ? 22.263 0.840 6.161 1.00 82.06 81 ARG A O 1
ATOM 656 N N . ASN A 1 82 ? 20.022 0.777 6.152 1.00 76.19 82 ASN A N 1
ATOM 657 C CA . ASN A 1 82 ? 19.906 0.478 7.580 1.00 76.19 82 ASN A CA 1
ATOM 658 C C . ASN A 1 82 ? 20.192 -0.983 7.931 1.00 76.19 82 ASN A C 1
ATOM 660 O O . ASN A 1 82 ? 20.469 -1.252 9.088 1.00 76.19 82 ASN A O 1
ATOM 664 N N . ASN A 1 83 ? 20.147 -1.915 6.977 1.00 65.44 83 ASN A N 1
ATOM 665 C CA . ASN A 1 83 ? 20.649 -3.272 7.203 1.00 65.44 83 ASN A CA 1
ATOM 666 C C . ASN A 1 83 ? 22.157 -3.392 6.995 1.00 65.44 83 ASN A C 1
ATOM 668 O O . ASN A 1 83 ? 22.768 -4.252 7.613 1.00 65.44 83 ASN A O 1
ATOM 672 N N . SER A 1 84 ? 22.765 -2.536 6.168 1.00 55.81 84 SER A N 1
ATOM 673 C CA . SER A 1 84 ? 24.222 -2.495 5.988 1.00 55.81 84 SER A CA 1
ATOM 674 C C . SER A 1 84 ? 24.981 -1.922 7.189 1.00 55.81 84 SER A C 1
ATOM 676 O O . SER A 1 84 ? 26.179 -2.140 7.281 1.00 55.81 84 SER A O 1
ATOM 678 N N . ASN A 1 85 ? 24.310 -1.219 8.107 1.00 45.97 85 ASN A N 1
ATOM 679 C CA . ASN A 1 85 ? 24.925 -0.672 9.326 1.00 45.97 85 ASN A CA 1
ATOM 680 C C . ASN A 1 85 ? 24.953 -1.672 10.500 1.00 45.97 85 ASN A C 1
ATOM 682 O O . ASN A 1 85 ? 25.388 -1.317 11.593 1.00 45.97 85 ASN A O 1
ATOM 686 N N . ASN A 1 86 ? 24.459 -2.895 10.284 1.00 41.06 86 ASN A N 1
ATOM 687 C CA . ASN A 1 86 ? 24.289 -3.926 11.313 1.00 41.06 86 ASN A CA 1
ATOM 688 C C . ASN A 1 86 ? 25.153 -5.167 11.020 1.00 41.06 86 ASN A C 1
ATOM 690 O O . ASN A 1 86 ? 24.877 -6.238 11.562 1.00 41.06 86 ASN A O 1
ATOM 694 N N . VAL A 1 87 ? 26.125 -5.034 10.110 1.00 40.38 87 VAL A N 1
ATOM 695 C CA . VAL A 1 87 ? 27.042 -6.090 9.659 1.00 40.38 87 VAL A CA 1
ATOM 696 C C . VAL A 1 87 ? 28.472 -5.629 9.869 1.00 40.38 87 VAL A C 1
ATOM 698 O O . VAL A 1 87 ? 28.747 -4.457 9.528 1.00 40.38 87 VAL A O 1
#

pLDDT: mean 87.01, std 17.97, range [40.38, 98.44]

Foldseek 3Di:
DPPPPDPPPPQDFVLVVLVVLVDDPSVVLSCLCVVVVNGHLCCLEPVHPDDLVVVVVSVDDPVVSCSSNPCSVVVVVVVVVVVVVVD

Organism: NCBI:txid27349

Secondary structure (DSSP, 8-state):
--TT------PPPHHHHHHHTT-TTHHHHHHHHHTTT---GGGGSTTS---HHHHHHTT--HHHHHHHHHTHHHHHHHHHHHHHTT-